Protein AF-A0A1X7D0Y5-F1 (afdb_monomer)

InterPro domains:
  IPR010996 Crossover junction endonuclease MUS81-like, HHH domain [PF14716] (4-47)
  IPR027421 DNA polymerase lambda lyase domain superfamily [G3DSA:1.10.150.110] (2-68)
  IPR027421 DNA polymerase lambda lyase domain superfamily [SSF47802] (2-53)

Structure (mmCIF, N/CA/C/O backbone):
data_AF-A0A1X7D0Y5-F1
#
_entry.id   AF-A0A1X7D0Y5-F1
#
loop_
_atom_site.group_PDB
_atom_site.id
_atom_site.type_symbol
_atom_site.label_atom_id
_atom_site.label_alt_id
_atom_site.label_comp_id
_atom_site.label_asym_id
_atom_site.label_entity_id
_atom_site.label_seq_id
_atom_site.pdbx_PDB_ins_code
_atom_site.Cartn_x
_atom_site.Cartn_y
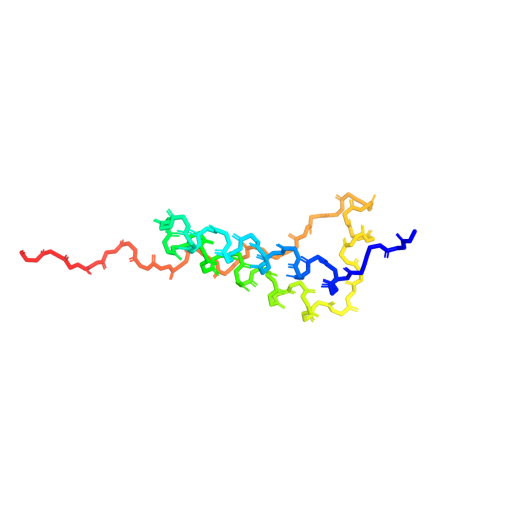_atom_site.Cartn_z
_atom_site.occupancy
_atom_site.B_iso_or_equiv
_atom_site.auth_seq_id
_atom_site.auth_comp_id
_atom_site.auth_asym_id
_atom_site.auth_atom_id
_atom_site.pdbx_PDB_model_num
ATOM 1 N N . MET A 1 1 ? 12.216 -16.744 -9.529 1.00 53.47 1 MET A N 1
ATOM 2 C CA . MET A 1 1 ? 11.061 -16.043 -10.125 1.00 53.47 1 MET A CA 1
ATOM 3 C C . MET A 1 1 ? 11.289 -14.556 -9.930 1.00 53.47 1 MET A C 1
ATOM 5 O O . MET A 1 1 ? 11.518 -14.183 -8.784 1.00 53.47 1 MET A O 1
ATOM 9 N N . PRO A 1 2 ? 11.339 -13.734 -10.990 1.00 64.12 2 PRO A N 1
ATOM 10 C CA . PRO A 1 2 ? 11.487 -12.291 -10.829 1.00 64.12 2 PRO A CA 1
ATOM 11 C C . PRO A 1 2 ? 10.260 -11.740 -10.096 1.00 64.12 2 PRO A C 1
ATOM 13 O O . PRO A 1 2 ? 9.133 -12.118 -10.406 1.00 64.12 2 PRO A O 1
ATOM 16 N N . LEU A 1 3 ? 10.485 -10.898 -9.090 1.00 67.06 3 LEU A N 1
ATOM 17 C CA . LEU A 1 3 ? 9.415 -10.243 -8.347 1.00 67.06 3 LEU A CA 1
ATOM 18 C C . LEU A 1 3 ? 8.824 -9.139 -9.230 1.00 67.06 3 LEU A C 1
ATOM 20 O O . LEU A 1 3 ? 9.523 -8.175 -9.556 1.00 67.06 3 LEU A O 1
ATOM 24 N N . HIS A 1 4 ? 7.564 -9.275 -9.640 1.00 83.88 4 HIS A N 1
ATOM 25 C CA . HIS A 1 4 ? 6.916 -8.266 -10.472 1.00 83.88 4 HIS A CA 1
ATOM 26 C C . HIS A 1 4 ? 6.299 -7.168 -9.608 1.00 83.88 4 HIS A C 1
ATOM 28 O O . HIS A 1 4 ? 5.916 -7.376 -8.455 1.00 83.88 4 HIS A O 1
ATOM 34 N N . ASN A 1 5 ? 6.121 -5.988 -10.197 1.00 83.44 5 ASN A N 1
ATOM 35 C CA . ASN A 1 5 ? 5.419 -4.888 -9.538 1.00 83.44 5 ASN A CA 1
ATOM 36 C C . ASN A 1 5 ? 3.995 -5.283 -9.119 1.00 83.44 5 ASN A C 1
ATOM 38 O O . ASN A 1 5 ? 3.534 -4.877 -8.057 1.00 83.44 5 ASN A O 1
ATOM 42 N N . ALA A 1 6 ? 3.324 -6.126 -9.910 1.00 85.94 6 ALA A N 1
ATOM 43 C CA . ALA A 1 6 ? 2.015 -6.672 -9.567 1.00 85.94 6 ALA A CA 1
ATOM 44 C C . ALA A 1 6 ? 2.052 -7.503 -8.272 1.00 85.94 6 ALA A C 1
ATOM 46 O O . ALA A 1 6 ? 1.157 -7.372 -7.439 1.00 85.94 6 ALA A O 1
ATOM 47 N N . ASP A 1 7 ? 3.102 -8.301 -8.064 1.00 87.12 7 ASP A N 1
ATOM 48 C CA . ASP A 1 7 ? 3.270 -9.104 -6.848 1.00 87.12 7 ASP A CA 1
ATOM 49 C C . ASP A 1 7 ? 3.452 -8.194 -5.624 1.00 87.12 7 ASP A C 1
ATOM 51 O O . ASP A 1 7 ? 2.794 -8.365 -4.598 1.00 87.12 7 ASP A O 1
ATOM 55 N N . MET A 1 8 ? 4.275 -7.152 -5.762 1.00 85.06 8 MET A N 1
ATOM 56 C CA . MET A 1 8 ? 4.490 -6.142 -4.720 1.00 85.06 8 MET A CA 1
ATOM 57 C C . MET A 1 8 ? 3.211 -5.358 -4.397 1.00 85.06 8 MET A C 1
ATOM 59 O O . MET A 1 8 ? 2.895 -5.149 -3.226 1.00 85.06 8 MET A O 1
ATOM 63 N N . ALA A 1 9 ? 2.437 -4.967 -5.413 1.00 89.50 9 ALA A N 1
ATOM 64 C CA . ALA A 1 9 ? 1.151 -4.304 -5.222 1.00 89.50 9 ALA A CA 1
ATOM 65 C C . ALA A 1 9 ? 0.178 -5.191 -4.431 1.00 89.50 9 ALA A C 1
ATOM 67 O O . ALA A 1 9 ? -0.430 -4.727 -3.468 1.00 89.50 9 ALA A O 1
ATOM 68 N N . ARG A 1 10 ? 0.096 -6.489 -4.760 1.00 91.00 10 ARG A N 1
ATOM 69 C CA . ARG A 1 10 ? -0.738 -7.449 -4.017 1.00 91.00 10 ARG A CA 1
ATOM 70 C C . ARG A 1 10 ? -0.308 -7.618 -2.563 1.00 91.00 10 ARG A C 1
ATOM 72 O O . ARG A 1 10 ? -1.168 -7.836 -1.714 1.00 91.00 10 ARG A O 1
ATOM 79 N N . ILE A 1 11 ? 0.989 -7.551 -2.265 1.00 90.88 11 ILE A N 1
ATOM 80 C CA . ILE A 1 11 ? 1.485 -7.599 -0.882 1.00 90.88 11 ILE A CA 1
ATOM 81 C C . ILE A 1 11 ? 1.032 -6.350 -0.120 1.00 90.88 11 ILE A C 1
ATOM 83 O O . ILE A 1 11 ? 0.529 -6.460 0.996 1.00 90.88 11 ILE A O 1
ATOM 87 N N . PHE A 1 12 ? 1.154 -5.164 -0.722 1.00 90.88 12 PHE A N 1
ATOM 88 C CA . PHE A 1 12 ? 0.704 -3.925 -0.088 1.00 90.88 12 PHE A CA 1
ATOM 89 C C . PHE A 1 12 ? -0.812 -3.893 0.154 1.00 90.88 12 PHE A C 1
ATOM 91 O O . PHE A 1 12 ? -1.231 -3.436 1.217 1.00 90.88 12 PHE A O 1
ATOM 98 N N . GLU A 1 13 ? -1.618 -4.428 -0.768 1.00 93.62 13 GLU A N 1
ATOM 99 C CA . GLU A 1 13 ? -3.064 -4.591 -0.561 1.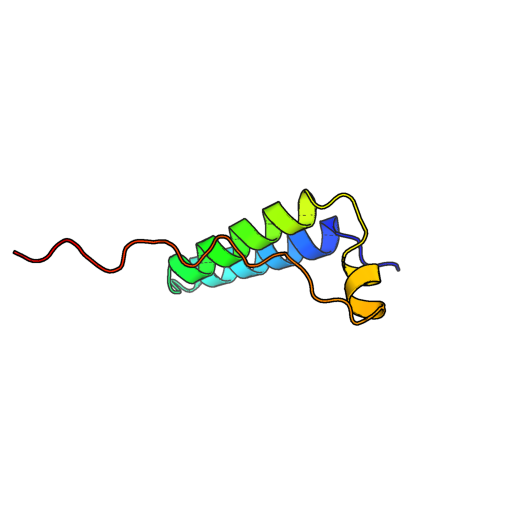00 93.62 13 GLU A CA 1
ATOM 100 C C . GLU A 1 13 ? -3.370 -5.524 0.618 1.00 93.62 13 GLU A C 1
ATOM 102 O O . GLU A 1 13 ? -4.131 -5.152 1.505 1.00 93.62 13 GLU A O 1
ATOM 107 N N . GLN A 1 14 ? -2.703 -6.680 0.702 1.00 95.75 14 GLN A N 1
ATOM 108 C CA . GLN A 1 14 ? -2.887 -7.614 1.822 1.00 95.75 14 GLN A CA 1
ATOM 109 C C . GLN A 1 14 ? -2.512 -6.990 3.170 1.00 95.75 14 GLN A C 1
ATOM 111 O O . GLN A 1 14 ? -3.194 -7.206 4.169 1.00 95.75 14 GLN A O 1
ATOM 116 N N . ILE A 1 15 ? -1.443 -6.189 3.220 1.00 93.50 15 ILE A N 1
ATOM 117 C CA . ILE A 1 15 ? -1.072 -5.460 4.439 1.00 93.50 15 ILE A CA 1
ATOM 118 C C . ILE A 1 15 ? -2.156 -4.438 4.802 1.00 93.50 15 ILE A C 1
ATOM 120 O O . ILE A 1 15 ? -2.485 -4.298 5.980 1.00 93.50 15 ILE A O 1
ATOM 124 N N . ALA A 1 16 ? -2.722 -3.734 3.818 1.00 92.50 16 ALA A N 1
ATOM 125 C CA . ALA A 1 16 ? -3.815 -2.799 4.056 1.00 92.50 16 ALA A CA 1
ATOM 126 C C . ALA A 1 16 ? -5.064 -3.510 4.601 1.00 92.50 16 ALA A C 1
ATOM 128 O O . ALA A 1 16 ? -5.608 -3.047 5.601 1.00 92.50 16 ALA A O 1
ATOM 129 N N . ASP A 1 17 ? -5.451 -4.648 4.014 1.00 95.94 17 ASP A N 1
ATOM 130 C CA . ASP A 1 17 ? -6.570 -5.480 4.479 1.00 95.94 17 ASP A CA 1
ATOM 131 C C . ASP A 1 17 ? -6.352 -5.938 5.928 1.00 95.94 17 ASP A C 1
ATOM 133 O O . ASP A 1 17 ? -7.225 -5.794 6.781 1.00 95.94 17 ASP A O 1
ATOM 137 N N . LEU A 1 18 ? -5.153 -6.438 6.244 1.00 96.31 18 LEU A N 1
ATOM 138 C CA . LEU A 1 18 ? -4.813 -6.886 7.595 1.00 96.31 18 LEU A CA 1
ATOM 139 C C . LEU A 1 18 ? -4.859 -5.744 8.613 1.00 96.31 18 LEU A C 1
ATOM 141 O O . LEU A 1 18 ? -5.303 -5.948 9.742 1.00 96.31 18 LEU A O 1
ATOM 145 N N . LEU A 1 19 ? -4.375 -4.557 8.245 1.00 92.12 19 LEU A N 1
ATOM 146 C CA . LEU A 1 19 ? -4.414 -3.379 9.112 1.00 92.12 19 LEU A CA 1
ATOM 147 C C . LEU A 1 19 ? -5.846 -2.884 9.324 1.00 92.12 19 LEU A C 1
ATOM 149 O O . LEU A 1 19 ? -6.178 -2.447 10.423 1.00 92.12 19 LEU A O 1
ATOM 153 N N . GLU A 1 20 ? -6.681 -2.966 8.294 1.00 93.31 20 GLU A N 1
ATOM 154 C CA . GLU A 1 20 ? -8.096 -2.615 8.353 1.00 93.31 20 GLU A CA 1
ATOM 155 C C . GLU A 1 20 ? -8.865 -3.567 9.277 1.00 93.31 20 GLU A C 1
ATOM 157 O O . GLU A 1 20 ? -9.553 -3.104 10.185 1.00 93.31 20 GLU A O 1
ATOM 162 N N . ILE A 1 21 ? -8.654 -4.883 9.143 1.00 95.44 21 ILE A N 1
ATOM 163 C CA . ILE A 1 21 ? -9.250 -5.905 10.022 1.00 95.44 21 ILE A CA 1
ATOM 164 C C . ILE A 1 21 ? -8.820 -5.706 11.481 1.00 95.44 21 ILE A C 1
ATOM 166 O O . ILE A 1 21 ? -9.628 -5.852 12.395 1.00 95.44 21 ILE A O 1
ATOM 170 N N . GLN A 1 22 ? -7.558 -5.343 11.717 1.00 94.38 22 GLN A N 1
ATOM 171 C CA . GLN A 1 22 ? -7.037 -5.076 13.061 1.00 94.38 22 GLN A CA 1
ATOM 172 C C . GLN A 1 22 ? -7.525 -3.746 13.660 1.00 94.38 22 GLN A C 1
ATOM 174 O O . GLN A 1 22 ? -7.153 -3.423 14.787 1.00 94.38 22 GLN A O 1
ATOM 179 N N . GLY A 1 23 ? -8.307 -2.944 12.926 1.00 92.12 23 GLY A N 1
ATOM 180 C CA . GLY A 1 23 ? -8.722 -1.615 13.378 1.00 92.12 23 GLY A CA 1
ATOM 181 C C . GLY A 1 23 ? -7.540 -0.661 13.572 1.00 92.12 23 GLY A C 1
ATOM 182 O O . GLY A 1 23 ? -7.584 0.233 14.419 1.00 92.12 23 GLY A O 1
ATOM 183 N N . ALA A 1 24 ? -6.449 -0.862 12.827 1.00 91.25 24 ALA A N 1
ATOM 184 C CA . ALA A 1 24 ? -5.273 -0.012 12.905 1.00 91.25 24 ALA A CA 1
ATOM 185 C C . ALA A 1 24 ? -5.574 1.404 12.385 1.00 91.25 24 ALA A C 1
ATOM 187 O O . ALA A 1 24 ? -6.610 1.682 11.784 1.00 91.25 24 ALA A O 1
ATOM 188 N N . ASN A 1 25 ? -4.624 2.321 12.585 1.00 89.19 25 ASN A N 1
ATOM 189 C CA . ASN A 1 25 ? -4.771 3.714 12.168 1.00 89.19 25 ASN A CA 1
ATOM 190 C C . ASN A 1 25 ? -5.193 3.824 10.677 1.00 89.19 25 ASN A C 1
ATOM 192 O O . ASN A 1 25 ? -4.424 3.397 9.805 1.00 89.19 25 ASN A O 1
ATOM 196 N N . PRO A 1 26 ? -6.338 4.466 10.362 1.00 87.94 26 PRO A N 1
ATOM 197 C CA . PRO A 1 26 ? -6.830 4.632 8.992 1.00 87.94 26 PRO A CA 1
ATOM 198 C C . PRO A 1 26 ? -5.829 5.302 8.042 1.00 87.94 26 PRO A C 1
ATOM 200 O O . PRO A 1 26 ? -5.825 5.030 6.842 1.00 87.94 26 PRO A O 1
ATOM 203 N N . PHE A 1 27 ? -4.942 6.157 8.562 1.00 88.56 27 PHE A N 1
ATOM 204 C CA . PHE A 1 27 ? -3.856 6.749 7.782 1.00 88.56 27 PHE A CA 1
ATOM 205 C C . PHE A 1 27 ? -2.879 5.685 7.270 1.00 88.56 27 PHE A C 1
ATOM 207 O O . PHE A 1 27 ? -2.472 5.735 6.111 1.00 88.56 27 PHE A O 1
ATOM 214 N N . ARG A 1 28 ? -2.537 4.693 8.104 1.00 83.69 28 ARG A N 1
ATOM 215 C CA . ARG A 1 28 ? -1.647 3.592 7.711 1.00 83.69 28 ARG A CA 1
ATOM 216 C C . ARG A 1 28 ? -2.303 2.736 6.638 1.00 83.69 28 ARG A C 1
ATOM 218 O O . ARG A 1 28 ? -1.673 2.498 5.617 1.00 83.69 28 ARG A O 1
ATOM 225 N N . VAL A 1 29 ? -3.571 2.361 6.821 1.00 89.94 29 VAL A N 1
ATOM 226 C CA . VAL A 1 29 ? -4.343 1.610 5.814 1.00 89.94 29 VAL A CA 1
ATOM 227 C C . VAL A 1 29 ? -4.305 2.340 4.466 1.00 89.94 29 VAL A C 1
ATOM 229 O O . VAL A 1 29 ? -3.877 1.772 3.463 1.00 89.94 29 VAL A 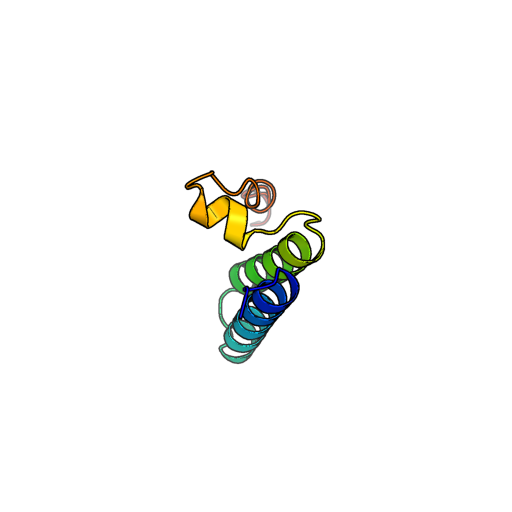O 1
ATOM 232 N N . ARG A 1 30 ? -4.639 3.639 4.445 1.00 87.94 30 ARG A N 1
ATOM 233 C CA . ARG A 1 30 ? -4.604 4.459 3.221 1.00 87.94 30 ARG A CA 1
ATOM 234 C C . ARG A 1 30 ? -3.208 4.572 2.612 1.00 87.94 30 ARG A C 1
ATOM 236 O O . ARG A 1 30 ? -3.086 4.564 1.391 1.00 87.94 30 ARG A O 1
ATOM 243 N N . ALA A 1 31 ? -2.159 4.672 3.427 1.00 86.88 31 ALA A N 1
ATOM 244 C CA . ALA A 1 31 ? -0.785 4.716 2.935 1.00 86.88 31 ALA A CA 1
ATOM 245 C C . ALA A 1 31 ? -0.414 3.429 2.182 1.00 86.88 31 ALA A C 1
ATOM 247 O O . ALA A 1 31 ? 0.148 3.513 1.092 1.00 86.88 31 ALA A O 1
ATOM 248 N N . TYR A 1 32 ? -0.790 2.260 2.708 1.00 87.75 32 TYR A N 1
ATOM 249 C CA . TYR A 1 32 ? -0.542 0.973 2.054 1.00 87.75 32 TYR A CA 1
ATOM 250 C C . TYR A 1 32 ? -1.366 0.786 0.773 1.00 87.75 32 TYR A C 1
ATOM 252 O O . TYR A 1 32 ? -0.803 0.386 -0.243 1.00 87.75 32 TYR A O 1
ATOM 260 N N . ARG A 1 33 ? -2.645 1.190 0.758 1.00 90.88 33 ARG A N 1
ATOM 261 C CA . ARG A 1 33 ? -3.464 1.214 -0.475 1.00 90.88 33 ARG A CA 1
ATOM 262 C C . ARG A 1 33 ? -2.854 2.125 -1.549 1.00 90.88 33 ARG A C 1
ATOM 264 O O . ARG A 1 33 ? -2.785 1.781 -2.726 1.00 90.88 33 ARG A O 1
ATOM 271 N N . ASN A 1 34 ? -2.374 3.303 -1.149 1.00 88.75 34 ASN A N 1
ATOM 272 C CA . ASN A 1 34 ? -1.718 4.236 -2.067 1.00 88.75 34 ASN A CA 1
ATOM 273 C C . ASN A 1 34 ? -0.386 3.682 -2.589 1.00 88.75 34 ASN A C 1
ATOM 275 O O . ASN A 1 34 ? -0.059 3.890 -3.759 1.00 88.75 34 ASN A O 1
ATOM 279 N N . ALA A 1 35 ? 0.371 2.977 -1.744 1.00 85.38 35 ALA A N 1
ATOM 280 C CA . ALA A 1 35 ? 1.599 2.301 -2.142 1.00 85.38 35 ALA A CA 1
ATOM 281 C C . ALA A 1 35 ? 1.315 1.192 -3.162 1.00 85.38 35 ALA A C 1
ATOM 283 O O . ALA A 1 35 ? 1.961 1.172 -4.204 1.00 85.38 35 ALA A O 1
ATOM 284 N N . ALA A 1 36 ? 0.307 0.346 -2.925 1.00 88.62 36 ALA A N 1
ATOM 285 C CA . ALA A 1 36 ? -0.105 -0.698 -3.861 1.00 88.62 36 ALA A CA 1
ATOM 286 C C . ALA A 1 36 ? -0.428 -0.138 -5.251 1.00 88.62 36 ALA A C 1
ATOM 288 O O . ALA A 1 36 ? 0.121 -0.603 -6.250 1.00 88.62 36 ALA A O 1
ATOM 289 N N . ARG A 1 37 ? -1.243 0.923 -5.306 1.00 87.62 37 ARG A N 1
ATOM 290 C CA . ARG A 1 37 ? -1.582 1.613 -6.556 1.00 87.62 37 ARG A CA 1
ATOM 291 C C . ARG A 1 37 ? -0.348 2.196 -7.242 1.00 87.62 37 ARG A C 1
ATOM 293 O O . ARG A 1 37 ? -0.115 1.938 -8.414 1.00 87.62 37 ARG A O 1
ATOM 300 N N . SER A 1 38 ? 0.480 2.926 -6.493 1.00 85.12 38 SER A N 1
ATOM 301 C CA . SER A 1 38 ? 1.670 3.581 -7.052 1.00 85.12 38 SER A CA 1
ATOM 302 C C . SER A 1 38 ? 2.686 2.578 -7.599 1.00 85.12 38 SER A C 1
ATOM 304 O O . SER A 1 38 ? 3.371 2.877 -8.567 1.00 85.12 38 SER A O 1
ATOM 306 N N . VAL A 1 39 ? 2.793 1.405 -6.974 1.00 84.50 39 VAL A N 1
ATOM 307 C CA . VAL A 1 39 ? 3.681 0.309 -7.378 1.00 84.50 39 VAL A CA 1
ATOM 308 C C . VAL A 1 39 ? 3.123 -0.420 -8.600 1.00 84.50 39 VAL A C 1
ATOM 310 O O . VAL A 1 39 ? 3.883 -0.706 -9.519 1.00 84.50 39 VAL A O 1
ATOM 313 N N . GLY A 1 40 ? 1.812 -0.679 -8.640 1.00 82.88 40 GLY A N 1
ATOM 314 C CA . GLY A 1 40 ? 1.143 -1.309 -9.781 1.00 82.88 40 GLY A CA 1
ATOM 315 C C . GLY A 1 40 ? 1.181 -0.458 -11.054 1.00 82.88 40 GLY A C 1
ATOM 316 O O . GLY A 1 40 ? 1.414 -0.993 -12.133 1.00 82.88 40 GLY A O 1
ATOM 317 N N . ASP A 1 41 ? 1.040 0.861 -10.915 1.00 82.44 41 ASP A N 1
ATOM 318 C CA . ASP A 1 41 ? 1.081 1.817 -12.032 1.00 82.44 41 ASP A CA 1
ATOM 319 C C . ASP A 1 41 ? 2.515 2.132 -12.500 1.00 82.44 41 ASP A C 1
ATOM 321 O 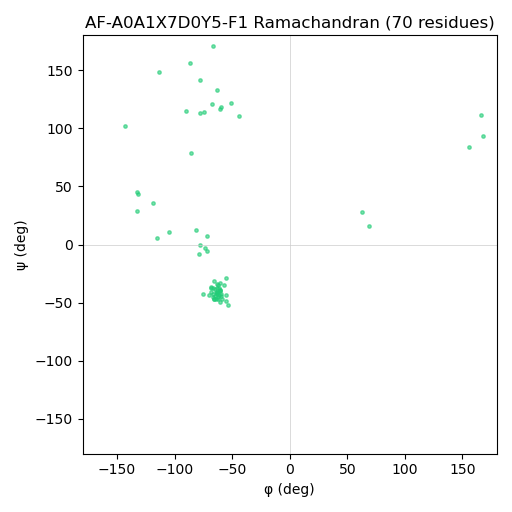O . ASP A 1 41 ? 2.725 2.821 -13.503 1.00 82.44 41 ASP A O 1
ATOM 325 N N . PHE A 1 42 ? 3.532 1.666 -11.772 1.00 78.69 42 PHE A N 1
ATOM 326 C CA . PHE A 1 42 ? 4.915 1.983 -12.085 1.00 78.69 42 PHE A CA 1
ATOM 327 C C . PHE A 1 42 ? 5.406 1.128 -13.263 1.00 78.69 42 PHE A C 1
ATOM 329 O O . PHE A 1 42 ? 5.558 -0.087 -13.154 1.00 78.69 42 PHE A O 1
ATOM 336 N N . GLY A 1 43 ? 5.675 1.771 -14.403 1.00 67.62 43 GLY A N 1
ATOM 337 C CA . GLY A 1 43 ? 6.032 1.096 -15.660 1.00 67.62 43 GLY A CA 1
ATOM 338 C C . GLY A 1 43 ? 7.426 0.451 -15.711 1.00 67.62 43 GLY A C 1
ATOM 339 O O . GLY A 1 43 ? 7.746 -0.211 -16.693 1.00 67.62 43 GLY A O 1
ATOM 340 N N . MET A 1 44 ? 8.267 0.625 -14.685 1.00 67.38 44 MET A N 1
ATOM 341 C CA . MET A 1 44 ? 9.598 0.002 -14.589 1.00 67.38 44 MET A CA 1
ATOM 342 C C . MET A 1 44 ? 9.649 -0.999 -13.437 1.00 67.38 44 MET A C 1
ATOM 344 O O . MET A 1 44 ? 9.014 -0.781 -12.418 1.00 67.38 44 MET A O 1
ATOM 348 N N . SER A 1 45 ? 10.437 -2.071 -13.533 1.00 74.00 45 SER A N 1
ATOM 349 C CA . SER A 1 45 ? 10.586 -3.004 -12.404 1.00 74.00 45 SER A CA 1
ATOM 350 C C . SER A 1 45 ? 11.166 -2.298 -11.172 1.00 74.00 45 SER A C 1
ATOM 352 O O . SER A 1 45 ? 12.308 -1.833 -11.187 1.00 74.00 45 SER A O 1
ATOM 354 N N . ILE A 1 46 ? 10.380 -2.240 -10.094 1.00 72.19 46 ILE A N 1
ATOM 355 C CA . ILE A 1 46 ? 10.792 -1.669 -8.807 1.00 72.19 46 ILE A CA 1
ATOM 356 C C . ILE A 1 46 ? 11.862 -2.537 -8.157 1.00 72.19 46 ILE A C 1
ATOM 358 O O . ILE A 1 46 ? 12.808 -1.999 -7.587 1.00 72.19 46 ILE A O 1
ATOM 362 N N . ALA A 1 47 ? 11.751 -3.861 -8.290 1.00 70.00 47 ALA A N 1
ATOM 363 C CA . ALA A 1 47 ? 12.765 -4.791 -7.804 1.00 70.00 47 ALA A CA 1
ATOM 364 C C . ALA A 1 47 ? 14.140 -4.456 -8.401 1.00 70.00 47 ALA A C 1
ATOM 366 O O . ALA A 1 47 ? 15.112 -4.330 -7.664 1.00 70.00 47 ALA A O 1
ATOM 367 N N . GLY A 1 48 ? 14.193 -4.160 -9.705 1.00 67.62 48 GLY A N 1
ATOM 368 C CA . GLY A 1 48 ? 15.434 -3.751 -10.362 1.00 67.62 48 GLY A CA 1
ATOM 369 C C . GLY A 1 48 ? 15.984 -2.403 -9.877 1.00 67.62 48 GLY A C 1
ATOM 370 O O . GLY A 1 48 ? 17.194 -2.220 -9.858 1.00 67.62 48 GLY A O 1
ATOM 371 N N . ILE A 1 49 ? 15.134 -1.452 -9.476 1.00 68.62 49 ILE A N 1
ATOM 372 C CA . ILE A 1 49 ? 15.572 -0.160 -8.905 1.00 68.62 49 ILE A CA 1
ATOM 373 C C . ILE A 1 49 ? 16.176 -0.367 -7.511 1.00 68.62 49 ILE A C 1
ATOM 375 O O . ILE A 1 49 ? 17.233 0.182 -7.205 1.00 68.62 49 ILE A O 1
ATOM 379 N N . VAL A 1 50 ? 15.534 -1.194 -6.682 1.00 67.25 50 VAL A N 1
ATOM 380 C CA . VAL A 1 50 ? 16.010 -1.514 -5.328 1.00 67.25 50 VAL A CA 1
ATOM 381 C C . VAL A 1 50 ? 17.316 -2.303 -5.372 1.00 67.25 50 VAL A C 1
ATOM 383 O O . VAL A 1 50 ? 18.234 -1.985 -4.620 1.00 67.25 50 VAL A O 1
ATOM 386 N N . GLU A 1 51 ? 17.436 -3.278 -6.275 1.00 66.19 51 GLU A N 1
ATOM 387 C CA . GLU A 1 51 ? 18.672 -4.047 -6.480 1.00 66.19 51 GLU A CA 1
ATOM 388 C C . GLU A 1 51 ? 19.850 -3.162 -6.902 1.00 66.19 51 GLU A C 1
ATOM 390 O O . GLU A 1 51 ? 20.982 -3.406 -6.494 1.00 66.19 51 GLU A O 1
ATOM 395 N N . ARG A 1 52 ? 19.591 -2.089 -7.661 1.00 65.00 52 ARG A N 1
ATOM 396 C CA . ARG A 1 52 ? 20.608 -1.089 -8.025 1.00 65.00 52 ARG A CA 1
ATOM 397 C C . ARG A 1 52 ? 20.935 -0.100 -6.899 1.00 65.00 52 ARG A C 1
ATOM 399 O O . ARG A 1 52 ? 21.769 0.780 -7.090 1.00 65.00 52 ARG A O 1
ATOM 406 N N . GLY A 1 53 ? 20.297 -0.224 -5.733 1.00 58.25 53 GLY A N 1
ATOM 407 C CA . GLY A 1 53 ? 20.476 0.689 -4.602 1.00 58.25 53 GLY A CA 1
ATOM 408 C C . GLY A 1 53 ? 19.918 2.094 -4.853 1.00 58.25 53 GLY A C 1
ATOM 409 O O . GLY A 1 53 ? 20.256 3.037 -4.136 1.00 58.25 53 GLY A O 1
ATOM 410 N N . GLU A 1 54 ? 19.070 2.260 -5.870 1.00 60.41 54 GLU A N 1
ATOM 411 C CA . GLU A 1 54 ? 18.467 3.544 -6.206 1.00 60.41 54 GLU A CA 1
ATOM 412 C C . GLU A 1 54 ? 17.307 3.862 -5.248 1.00 60.41 54 GLU A C 1
ATOM 414 O O . GLU A 1 54 ? 16.511 3.000 -4.863 1.00 60.41 54 GLU A O 1
ATOM 419 N N . ARG A 1 55 ? 17.179 5.137 -4.853 1.00 55.00 55 ARG A N 1
ATOM 420 C CA . ARG A 1 55 ? 16.053 5.578 -4.019 1.00 55.00 55 ARG A CA 1
ATOM 421 C C . ARG A 1 55 ? 14.755 5.493 -4.812 1.00 55.00 55 ARG A C 1
ATOM 423 O O . ARG A 1 55 ? 14.574 6.216 -5.787 1.00 55.00 55 ARG A O 1
ATOM 430 N N . LEU A 1 56 ? 13.812 4.702 -4.310 1.00 58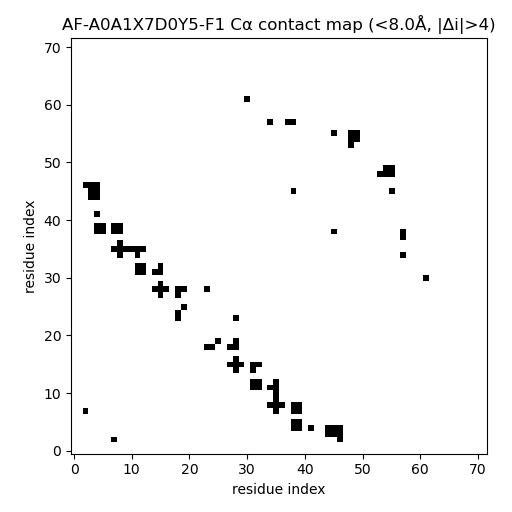.97 56 LEU A N 1
ATOM 431 C CA . LEU A 1 56 ? 12.436 4.692 -4.792 1.00 58.97 56 LEU A CA 1
ATOM 432 C C . LEU A 1 56 ? 11.801 6.086 -4.619 1.00 58.97 56 LEU A C 1
ATOM 434 O O . LEU A 1 56 ? 11.639 6.540 -3.483 1.00 58.97 56 LEU A O 1
ATOM 438 N N . PRO A 1 57 ? 11.371 6.766 -5.699 1.00 60.06 57 PRO A N 1
ATOM 439 C CA . PRO A 1 57 ? 10.735 8.084 -5.607 1.00 60.06 57 PRO A CA 1
ATOM 440 C C . PRO A 1 57 ? 9.302 8.046 -5.024 1.00 60.06 57 PRO A C 1
ATOM 442 O O . PRO A 1 57 ? 8.608 9.064 -5.003 1.00 60.06 57 PRO A O 1
ATOM 445 N N . LEU A 1 58 ? 8.837 6.890 -4.537 1.00 58.91 58 LEU A N 1
ATOM 446 C CA . LEU A 1 58 ? 7.421 6.553 -4.342 1.00 58.91 58 LEU A CA 1
ATOM 447 C C . LEU A 1 58 ? 6.748 7.079 -3.062 1.00 58.91 58 LEU A C 1
ATOM 449 O O . LEU A 1 58 ? 5.628 6.682 -2.766 1.00 58.91 58 LEU A O 1
ATOM 453 N N . LEU A 1 59 ? 7.343 8.009 -2.311 1.00 54.06 59 LEU A N 1
ATOM 454 C CA . LEU A 1 59 ? 6.736 8.501 -1.061 1.00 54.06 59 LEU A CA 1
ATOM 455 C C . LEU A 1 59 ? 6.708 10.033 -0.942 1.00 54.06 59 LEU A C 1
ATOM 457 O O . LEU A 1 59 ? 6.977 10.581 0.122 1.00 54.06 59 LEU A O 1
ATOM 461 N N . ARG A 1 60 ? 6.346 10.761 -2.013 1.00 51.06 60 ARG A N 1
ATOM 462 C CA . AR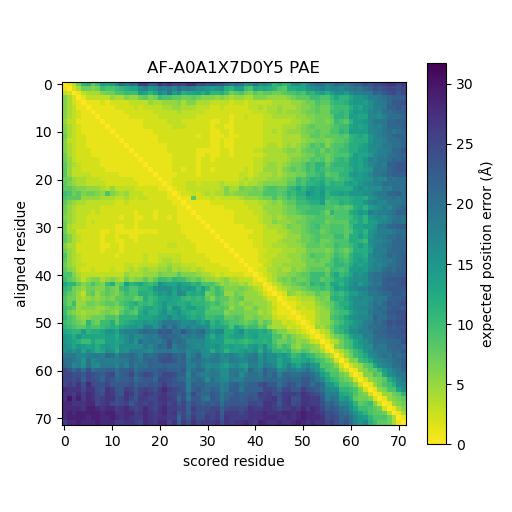G A 1 60 ? 6.221 12.240 -1.967 1.00 51.06 60 ARG A CA 1
ATOM 463 C C . ARG A 1 60 ? 4.789 12.801 -1.926 1.00 51.06 60 ARG A C 1
ATOM 465 O O . ARG A 1 60 ? 4.619 14.008 -2.075 1.00 51.06 60 ARG A O 1
ATOM 472 N N . ARG A 1 61 ? 3.747 11.983 -1.709 1.00 45.53 61 ARG A N 1
ATOM 473 C CA . ARG A 1 61 ? 2.343 12.465 -1.622 1.00 45.53 61 ARG A CA 1
ATOM 474 C C . ARG A 1 61 ? 1.512 11.936 -0.437 1.00 45.53 61 ARG A C 1
ATOM 476 O O . ARG A 1 61 ? 0.294 11.893 -0.533 1.00 45.53 61 ARG A O 1
ATOM 483 N N . ALA A 1 62 ? 2.130 11.610 0.702 1.00 50.56 62 ALA A N 1
A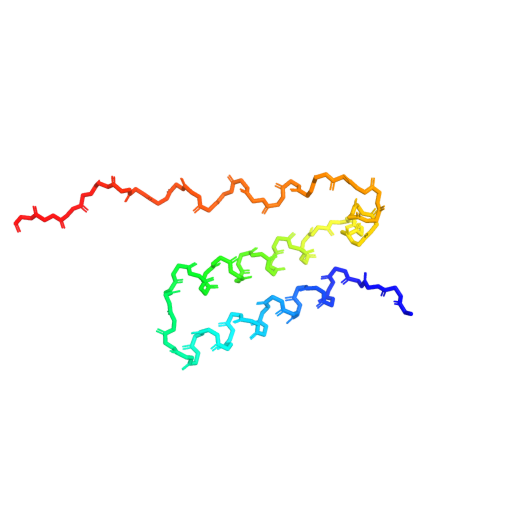TOM 484 C CA . ALA A 1 62 ? 1.387 11.236 1.922 1.00 50.56 62 ALA A CA 1
ATOM 485 C C . ALA A 1 62 ? 1.553 12.196 3.122 1.00 50.56 62 ALA A C 1
ATOM 487 O O . ALA A 1 62 ? 1.005 11.926 4.181 1.00 50.56 62 ALA A O 1
ATOM 488 N N . ALA A 1 63 ? 2.243 13.334 2.983 1.00 43.34 63 ALA A N 1
ATOM 489 C CA . ALA A 1 63 ? 2.481 14.268 4.097 1.00 43.34 63 ALA A CA 1
ATOM 490 C C . ALA A 1 63 ? 1.882 15.669 3.870 1.00 43.34 63 ALA A C 1
ATOM 492 O O . ALA A 1 63 ? 2.474 16.675 4.248 1.00 43.34 63 ALA A O 1
ATOM 493 N N . LYS A 1 64 ? 0.715 15.763 3.219 1.00 47.06 64 LYS A N 1
ATOM 494 C CA . LYS A 1 64 ? -0.028 17.032 3.139 1.00 47.06 64 LYS A CA 1
ATOM 495 C C . LYS A 1 64 ? -1.508 16.856 3.466 1.00 47.06 64 LYS A C 1
ATOM 497 O O . LYS A 1 64 ? -2.371 17.384 2.778 1.00 47.06 64 LYS A O 1
ATOM 502 N N . THR A 1 65 ? -1.804 16.116 4.528 1.00 44.22 65 THR A N 1
ATOM 503 C CA . THR A 1 65 ? -3.077 16.271 5.237 1.00 44.22 65 THR A CA 1
ATOM 504 C C . THR A 1 65 ? -2.851 17.316 6.317 1.00 44.22 65 THR A C 1
ATOM 506 O O . THR A 1 65 ? -2.007 17.140 7.191 1.00 44.22 65 THR A O 1
ATOM 509 N N . ARG A 1 66 ? -3.547 18.442 6.159 1.00 41.19 66 ARG A N 1
ATOM 510 C CA . ARG A 1 66 ? -3.536 19.615 7.032 1.00 41.19 66 ARG A CA 1
ATOM 511 C C . ARG A 1 66 ? -3.605 19.199 8.504 1.00 41.19 66 ARG A C 1
ATOM 513 O O . ARG A 1 66 ? -4.641 18.738 8.968 1.00 41.19 66 ARG A O 1
ATOM 520 N N . ALA A 1 67 ? -2.511 19.398 9.227 1.00 47.19 67 ALA A N 1
ATOM 521 C CA . ALA A 1 67 ? -2.532 19.530 10.672 1.00 47.19 67 ALA A CA 1
ATOM 522 C C . ALA A 1 67 ? -2.824 21.002 10.988 1.00 47.19 67 ALA A C 1
ATOM 524 O O . ALA A 1 67 ? -1.877 21.743 11.200 1.00 47.19 67 ALA A O 1
ATOM 525 N N . THR A 1 68 ? -4.096 21.414 10.897 1.00 52.12 68 THR A N 1
ATOM 526 C CA . THR A 1 68 ? -4.687 22.627 11.511 1.00 52.12 68 THR A CA 1
ATOM 527 C C . THR A 1 68 ? -6.069 22.886 10.911 1.00 52.12 68 THR A C 1
ATOM 529 O O . THR A 1 68 ? -6.177 23.495 9.855 1.00 52.12 68 THR A O 1
ATOM 532 N N . GLU A 1 69 ? -7.111 22.369 11.558 1.00 50.59 69 GLU A N 1
ATOM 533 C CA . GLU A 1 69 ? -8.398 23.046 11.816 1.00 50.59 69 GLU A CA 1
ATOM 534 C C . GLU A 1 69 ? -9.417 21.999 12.258 1.00 50.59 69 GLU A C 1
ATOM 536 O O . GLU A 1 69 ? -9.797 21.141 11.465 1.00 50.59 69 GLU A O 1
ATOM 541 N N . ALA A 1 70 ? -9.814 22.081 13.529 1.00 42.44 70 ALA A N 1
ATOM 542 C CA . ALA A 1 70 ? -11.170 21.863 14.044 1.00 42.44 70 ALA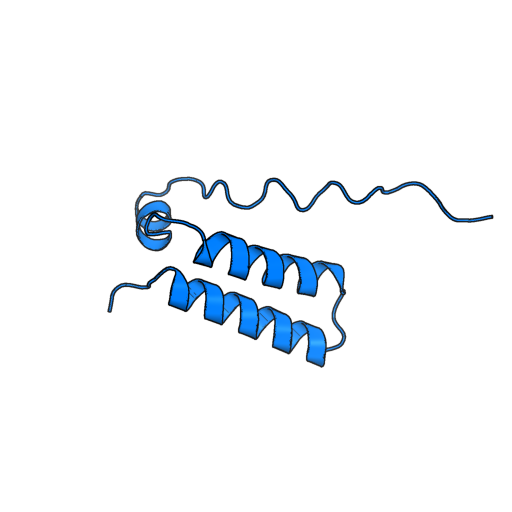 A CA 1
ATOM 543 C C . ALA A 1 70 ? -11.088 21.458 15.523 1.00 42.44 70 ALA A C 1
ATOM 545 O O . ALA A 1 70 ? -11.115 20.279 15.867 1.00 42.44 70 ALA A O 1
ATOM 546 N N . ALA A 1 71 ? -10.989 22.461 16.389 1.00 34.66 71 ALA A N 1
ATOM 547 C CA . ALA A 1 71 ? -11.516 22.397 17.745 1.00 34.66 71 ALA A CA 1
ATOM 548 C C . ALA A 1 71 ? -12.069 23.794 18.071 1.00 34.66 71 ALA A C 1
ATOM 550 O O . ALA A 1 71 ? -11.270 24.714 18.257 1.00 34.66 71 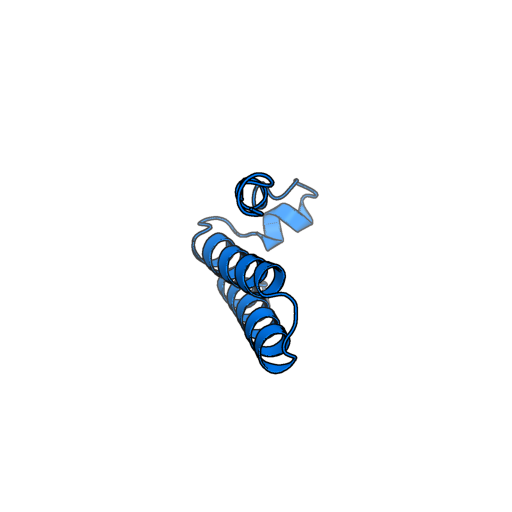ALA A O 1
ATOM 551 N N . PRO A 1 72 ? -13.395 24.004 18.024 1.00 54.16 72 PRO A N 1
ATOM 552 C CA . PRO A 1 72 ? -14.052 24.915 18.948 1.00 54.16 72 PRO A CA 1
ATOM 553 C C . PRO A 1 72 ? -14.169 24.275 20.339 1.00 54.16 72 PRO A C 1
ATOM 555 O O . PRO A 1 72 ? -14.394 23.043 20.410 1.00 54.16 72 PRO A O 1
#

Sequence (72 aa):
MPLHNADMARIFEQIADLLEIQGANPFRVRAYRNAARSVGDFGMSIAGIVERGERLPLLRRAAKTRATEAAP

Secondary structure (DSSP, 8-state):
----HHHHHHHHHHHHHHHHHTT--HHHHHHHHHHHHHHHT-SS-HHHHHHTTPPP---SSSS-S-S-----

Nearest PDB structures (foldseek):
  3b0x-assembly1_A  TM=9.465E-01  e=4.005E-02  Thermus thermophilus HB8
  3b0y-assembly1_A  TM=9.481E-01  e=8.567E-02  Thermus thermophilus HB8
  8jyt-assembly2_B  TM=6.478E-01  e=4.089E+00  synthetic construct
  5fwn-assembly1_A  TM=6.054E-01  e=4.642E+00  Amycolatopsis orientalis

pLDDT: mean 74.32, std 17.64, range [34.66, 96.31]

Solvent-accessible surface area (backbone atoms only — not comparable to full-atom values): 4455 Å² total; per-residue (Å²): 131,87,73,48,38,62,57,53,16,53,50,28,41,52,51,19,52,54,32,54,76,68,68,44,62,66,68,58,29,51,50,27,45,51,45,14,52,57,38,51,70,42,93,59,62,53,57,62,38,52,75,70,70,48,82,78,82,84,77,84,84,81,86,78,75,81,91,79,87,90,80,133

Radius of gyration: 14.86 Å; Cα contacts (8 Å, |Δi|>4): 56; chains: 1; bounding box: 35×41×35 Å

Organism: Trinickia caryophylli (NCBI:txid28094)

Foldseek 3Di:
DDCALQNVLVVLQVVLVVCVVVVHDVLSSVVSNLLSVQSVPDPDGPSVCVVVVHDDPRPPPSPPDDPDDDDD

Mean predicted aligned error: 10.49 Å